Protein AF-A0A6N9TVB5-F1 (afdb_monomer)

pLDDT: mean 73.15, std 16.7, range [36.75, 94.56]

Organism: Streptomyces halstedii (NCBI:txid1944)

Structure (mmCIF, N/CA/C/O backbone):
data_AF-A0A6N9TVB5-F1
#
_entry.id   AF-A0A6N9TVB5-F1
#
loop_
_atom_site.group_PDB
_atom_site.id
_atom_site.type_symbol
_atom_site.label_atom_id
_atom_site.label_alt_id
_atom_site.label_comp_id
_atom_site.label_asym_id
_atom_site.label_entity_id
_atom_site.label_seq_id
_atom_site.pdbx_PDB_ins_code
_atom_site.Cartn_x
_atom_site.Cartn_y
_atom_site.Cartn_z
_atom_site.occupancy
_atom_site.B_iso_or_equiv
_atom_site.auth_seq_id
_atom_site.auth_comp_id
_atom_site.auth_asym_id
_atom_site.auth_atom_id
_atom_site.pdbx_PDB_model_num
ATOM 1 N N . MET A 1 1 ? -48.947 -60.574 28.932 1.00 53.78 1 MET A N 1
ATOM 2 C CA . MET A 1 1 ? -47.862 -59.609 28.651 1.00 53.78 1 MET A CA 1
ATOM 3 C C . MET A 1 1 ? -48.244 -58.788 27.430 1.00 53.78 1 MET A C 1
ATOM 5 O O . MET A 1 1 ? -48.031 -59.303 26.347 1.00 53.78 1 MET A O 1
ATOM 9 N N . THR A 1 2 ? -48.857 -57.605 27.564 1.00 58.12 2 THR A N 1
ATOM 10 C CA . THR A 1 2 ? -48.988 -56.584 26.487 1.00 58.12 2 THR A CA 1
ATOM 11 C C . THR A 1 2 ? -49.868 -55.421 26.971 1.00 58.12 2 THR A C 1
ATOM 13 O O . THR A 1 2 ? -50.613 -55.589 27.927 1.00 58.12 2 THR A O 1
ATOM 16 N N . ALA A 1 3 ? -49.755 -54.244 26.347 1.00 57.59 3 ALA A N 1
ATOM 17 C CA . ALA A 1 3 ? -50.385 -52.945 26.658 1.00 57.59 3 ALA A CA 1
ATOM 18 C C . ALA A 1 3 ? -49.637 -52.018 27.644 1.00 57.59 3 ALA A C 1
ATOM 20 O O . ALA A 1 3 ? -49.188 -50.947 27.234 1.00 57.59 3 ALA A O 1
ATOM 21 N N . SER A 1 4 ? -49.420 -52.382 28.915 1.00 52.44 4 SER A N 1
ATOM 22 C CA . SER A 1 4 ? -48.829 -51.428 29.888 1.00 52.44 4 SER A CA 1
ATOM 23 C C . SER A 1 4 ? -47.328 -51.160 29.694 1.00 52.44 4 SER A C 1
ATOM 25 O O . SER A 1 4 ? -46.825 -50.112 30.103 1.00 52.44 4 SER A O 1
ATOM 27 N N . GLN A 1 5 ? -46.601 -52.080 29.052 1.00 55.41 5 GLN A N 1
ATOM 28 C CA . GLN A 1 5 ? -45.173 -51.905 28.752 1.00 55.41 5 GLN A CA 1
ATOM 29 C C . GLN A 1 5 ? -44.929 -51.062 27.488 1.00 55.41 5 GLN A C 1
ATOM 31 O O . GLN A 1 5 ? -43.933 -50.342 27.426 1.00 55.41 5 GLN A O 1
ATOM 36 N N . GLU A 1 6 ? -45.853 -51.059 26.521 1.00 54.84 6 GLU A N 1
ATOM 37 C CA . GLU A 1 6 ? -45.718 -50.240 25.307 1.00 54.84 6 GLU A CA 1
ATOM 38 C C . GLU A 1 6 ? -45.983 -48.753 25.571 1.00 54.84 6 GLU A C 1
ATOM 40 O O . GLU A 1 6 ? -45.267 -47.890 25.060 1.00 54.84 6 GLU A O 1
ATOM 45 N N . LEU A 1 7 ? -46.939 -48.439 26.453 1.00 55.41 7 LEU A N 1
ATOM 46 C CA . LEU A 1 7 ? -47.237 -47.061 26.858 1.00 55.41 7 LEU A CA 1
ATOM 47 C C . LEU A 1 7 ? -46.077 -46.405 27.622 1.00 55.41 7 LEU A C 1
ATOM 49 O O . LEU A 1 7 ? -45.788 -45.230 27.386 1.00 55.41 7 LEU A O 1
ATOM 53 N N . LYS A 1 8 ? -45.356 -47.161 28.467 1.00 52.84 8 LYS A N 1
ATOM 54 C CA . LYS A 1 8 ? -44.135 -46.684 29.148 1.00 52.84 8 LYS A CA 1
ATOM 55 C C . LYS A 1 8 ? -42.973 -46.470 28.178 1.00 52.84 8 LYS A C 1
ATOM 57 O O . LYS A 1 8 ? -42.288 -45.455 28.273 1.00 52.84 8 LYS A O 1
ATOM 62 N N . LYS A 1 9 ? -42.795 -47.361 27.198 1.00 54.38 9 LYS A N 1
ATOM 63 C CA . LYS A 1 9 ? -41.736 -47.233 26.185 1.00 54.38 9 LYS A CA 1
ATOM 64 C C . LYS A 1 9 ? -41.959 -46.012 25.283 1.00 54.38 9 LYS A C 1
ATOM 66 O O . LYS A 1 9 ? -41.013 -45.287 24.982 1.00 54.38 9 LYS A O 1
ATOM 71 N N . LYS A 1 10 ? -43.219 -45.717 24.937 1.00 52.56 10 LYS A N 1
ATOM 72 C CA . LYS A 1 10 ? -43.593 -44.540 24.135 1.00 52.56 10 LYS A CA 1
ATOM 73 C C . LYS A 1 10 ? -43.467 -43.223 24.915 1.00 52.56 10 LYS A C 1
ATOM 75 O O . LYS A 1 10 ? -43.048 -42.223 24.344 1.00 52.56 10 LYS A O 1
ATOM 80 N N . THR A 1 11 ? -43.740 -43.210 26.224 1.00 53.56 11 THR A N 1
ATOM 81 C CA . THR A 1 11 ? -43.539 -42.007 27.064 1.00 53.56 11 THR A CA 1
ATOM 82 C C . THR A 1 11 ? -42.085 -41.773 27.479 1.00 53.56 11 THR A C 1
ATOM 84 O O . THR A 1 11 ? -41.701 -40.614 27.631 1.00 53.56 11 THR A O 1
ATOM 87 N N . GLN A 1 12 ? -41.256 -42.815 27.609 1.00 53.50 12 GLN A N 1
ATOM 88 C CA . GLN A 1 12 ? -39.803 -42.652 27.776 1.00 53.50 12 GLN A CA 1
ATOM 89 C C . GLN A 1 12 ? -39.139 -42.163 26.485 1.00 53.50 12 GLN A C 1
ATOM 91 O O . GLN A 1 12 ? -38.420 -41.174 26.527 1.00 53.50 12 GLN A O 1
ATOM 96 N N . SER A 1 13 ? -39.492 -42.730 25.327 1.00 53.03 13 SER A N 1
ATOM 97 C CA . SER A 1 13 ? -38.977 -42.287 24.022 1.00 53.03 13 SER A CA 1
ATOM 98 C C . SER A 1 13 ? -39.256 -40.803 23.730 1.00 53.03 13 SER A C 1
ATOM 100 O O . SER A 1 13 ? -38.378 -40.104 23.230 1.00 53.03 13 SER A O 1
ATOM 102 N N . VAL A 1 14 ? -40.430 -40.282 24.107 1.00 53.53 14 VAL A N 1
ATOM 103 C CA . VAL A 1 14 ? -40.770 -38.857 23.914 1.00 53.53 14 VAL A CA 1
ATOM 104 C C . VAL A 1 14 ? -40.068 -37.939 24.931 1.00 53.53 14 VAL A C 1
ATOM 106 O O . VAL A 1 14 ? -39.793 -36.780 24.622 1.00 53.53 14 VAL A O 1
ATOM 109 N N . ARG A 1 15 ? -39.733 -38.433 26.134 1.00 47.97 15 ARG A N 1
ATOM 110 C CA . ARG A 1 15 ? -38.955 -37.671 27.135 1.00 47.97 15 ARG A CA 1
ATOM 111 C C . ARG A 1 15 ? -37.459 -37.657 26.819 1.00 47.97 15 ARG A C 1
ATOM 113 O O . ARG A 1 15 ? -36.819 -36.629 27.027 1.00 47.97 15 ARG A O 1
ATOM 120 N N . ASP A 1 16 ? -36.934 -38.742 26.260 1.00 45.88 16 ASP A N 1
ATOM 121 C CA . ASP A 1 16 ? -35.532 -38.847 25.849 1.00 45.88 16 ASP A CA 1
ATOM 122 C C . ASP A 1 16 ? -35.264 -38.107 24.528 1.00 45.88 16 ASP A C 1
ATOM 124 O O . ASP A 1 16 ? -34.228 -37.458 24.388 1.00 45.88 16 ASP A O 1
ATOM 128 N N . ALA A 1 17 ? -36.242 -38.045 23.615 1.00 48.03 17 ALA A N 1
ATOM 129 C CA . ALA A 1 17 ? -36.153 -37.224 22.401 1.00 48.03 17 ALA A CA 1
ATOM 130 C C . ALA A 1 17 ? -36.104 -35.707 22.681 1.00 48.03 17 ALA A C 1
ATOM 132 O O . ALA A 1 17 ? -35.637 -34.936 21.846 1.00 48.03 17 ALA A O 1
ATOM 133 N N . LYS A 1 18 ? -36.539 -35.255 23.868 1.00 48.53 18 LYS A N 1
ATOM 134 C CA . LYS A 1 18 ? -36.504 -33.836 24.269 1.00 48.53 18 LYS A CA 1
ATOM 135 C C . LYS A 1 18 ? -35.212 -33.421 24.987 1.00 48.53 18 LYS A C 1
ATOM 137 O O . LYS A 1 18 ? -35.039 -32.238 25.273 1.00 48.53 18 LYS A O 1
ATOM 142 N N . ARG A 1 19 ? -34.309 -34.367 25.277 1.00 45.22 19 ARG A N 1
ATOM 143 C CA . ARG A 1 19 ? -33.014 -34.126 25.946 1.00 45.22 19 ARG A CA 1
ATOM 144 C C . ARG A 1 19 ? -31.823 -34.003 24.991 1.00 45.22 19 ARG A C 1
ATOM 146 O O . ARG A 1 19 ? -30.751 -33.610 25.430 1.00 45.22 19 ARG A O 1
ATOM 153 N N . GLY A 1 20 ? -32.023 -34.276 23.702 1.00 40.66 20 GLY A N 1
ATOM 154 C CA . GLY A 1 20 ? -30.992 -34.194 22.662 1.00 40.66 20 GLY A CA 1
ATOM 155 C C . GLY A 1 20 ? -30.943 -32.873 21.892 1.00 40.66 20 GLY A C 1
ATOM 156 O O . GLY A 1 20 ? -30.265 -32.799 20.874 1.00 40.66 20 GLY A O 1
ATOM 157 N N . ALA A 1 21 ? -31.645 -31.826 22.338 1.00 47.88 21 ALA A N 1
ATOM 158 C CA . ALA A 1 21 ? -31.382 -30.483 21.836 1.00 47.88 21 ALA A CA 1
ATOM 159 C C . ALA A 1 21 ? -30.098 -29.984 22.507 1.00 47.88 21 ALA A C 1
ATOM 161 O O . ALA A 1 21 ? -30.144 -29.256 23.501 1.00 47.88 21 ALA A O 1
ATOM 162 N N . THR A 1 22 ? -28.951 -30.421 21.984 1.00 47.59 22 THR A N 1
ATOM 163 C CA . THR A 1 22 ? -27.664 -29.768 22.208 1.00 47.59 22 THR A CA 1
ATOM 164 C C . THR A 1 22 ? -27.860 -28.318 21.792 1.00 47.59 22 THR A C 1
ATOM 166 O O . THR A 1 22 ? -27.784 -27.975 20.615 1.00 47.59 22 THR A O 1
ATOM 169 N N . ARG A 1 23 ? -28.194 -27.459 22.758 1.00 52.31 23 ARG A N 1
ATOM 170 C CA . ARG A 1 23 ? -28.051 -26.019 22.614 1.00 52.31 23 ARG A CA 1
ATOM 171 C C . ARG A 1 23 ? -26.566 -25.822 22.370 1.00 52.31 23 ARG A C 1
ATOM 173 O O . ARG A 1 23 ? -25.791 -25.825 23.323 1.00 52.31 23 ARG A O 1
ATOM 180 N N . SER A 1 24 ? -26.159 -25.738 21.104 1.00 49.34 24 SER A N 1
ATOM 181 C CA . SER A 1 24 ? -24.859 -25.186 20.769 1.00 49.34 24 SER A CA 1
ATOM 182 C C . SER A 1 24 ? -24.854 -23.820 21.428 1.00 49.34 24 SER A C 1
ATOM 184 O O . SER A 1 24 ? -25.623 -22.937 21.042 1.00 49.34 24 SER A O 1
ATOM 186 N N . ASN A 1 25 ? -24.102 -23.695 22.514 1.00 54.84 25 ASN A N 1
ATOM 187 C CA . ASN A 1 25 ? -23.978 -22.453 23.238 1.00 54.84 25 ASN A CA 1
ATOM 188 C C . ASN A 1 25 ? -23.147 -21.533 22.341 1.00 54.84 25 ASN A C 1
ATOM 190 O O . ASN A 1 25 ? -21.949 -21.385 22.538 1.00 54.84 25 ASN A O 1
ATOM 194 N N . SER A 1 26 ? -23.776 -20.942 21.322 1.00 53.44 26 SER A N 1
ATOM 195 C CA . SER A 1 26 ? -23.211 -19.872 20.497 1.00 53.44 26 SER A CA 1
ATOM 196 C C . SER A 1 26 ? -23.182 -18.555 21.285 1.00 53.44 26 SER A C 1
ATOM 198 O O . SER A 1 26 ? -23.373 -17.472 20.735 1.00 53.44 26 SER A O 1
ATOM 200 N N . GLY A 1 27 ? -23.031 -18.656 22.607 1.00 59.84 27 GLY A N 1
ATOM 201 C CA . GLY A 1 27 ? -22.833 -17.540 23.499 1.00 59.84 27 GLY A CA 1
ATOM 202 C C . GLY A 1 27 ? -21.391 -17.096 23.363 1.00 59.84 27 GLY A C 1
ATOM 203 O O . GLY A 1 27 ? -20.471 -17.903 23.496 1.00 59.84 27 GLY A O 1
ATOM 204 N N . ARG A 1 28 ? -21.199 -15.808 23.081 1.00 63.06 28 ARG A N 1
ATOM 205 C CA . ARG A 1 28 ? -19.884 -15.164 23.133 1.00 63.06 28 ARG A CA 1
ATOM 206 C C . ARG A 1 28 ? -19.252 -15.512 24.486 1.00 63.06 28 ARG A C 1
ATOM 208 O O . ARG A 1 28 ? -19.856 -15.256 25.527 1.00 63.06 28 ARG A O 1
ATOM 215 N N . GLN A 1 29 ? -18.086 -16.151 24.471 1.00 75.56 29 GLN A N 1
ATOM 216 C CA . GLN A 1 29 ? -17.382 -16.515 25.698 1.00 75.56 29 GLN A CA 1
ATOM 217 C C . GLN A 1 29 ? -16.729 -15.259 26.277 1.00 75.56 29 GLN A C 1
ATOM 219 O O . GLN A 1 29 ? -16.004 -14.551 25.581 1.00 75.56 29 GLN A O 1
ATOM 224 N N . GLY A 1 30 ? -17.023 -14.957 27.542 1.00 71.25 30 GLY A N 1
ATOM 225 C CA . GLY A 1 30 ? -16.382 -13.851 28.245 1.00 71.25 30 GLY A CA 1
ATOM 226 C C . GLY A 1 30 ? -14.921 -14.183 28.543 1.00 71.25 30 GLY A C 1
ATOM 227 O O . GLY A 1 30 ? -14.630 -15.254 29.070 1.00 71.25 30 GLY A O 1
ATOM 228 N N . MET A 1 31 ? -14.018 -13.255 28.235 1.00 78.12 31 MET A N 1
ATOM 229 C CA . MET A 1 31 ? -12.593 -13.353 28.548 1.00 78.12 31 MET A CA 1
ATOM 230 C C . MET A 1 31 ? -12.188 -12.151 29.400 1.00 78.12 31 MET A C 1
ATOM 232 O O . MET A 1 31 ? -12.477 -11.011 29.042 1.00 78.12 31 MET A O 1
ATOM 236 N N . PHE A 1 32 ? -11.528 -12.399 30.533 1.00 79.69 32 PHE A N 1
ATOM 237 C CA . PHE A 1 32 ? -10.951 -11.331 31.346 1.00 79.69 32 PHE A CA 1
ATOM 238 C C . PHE A 1 32 ? -9.530 -11.047 30.863 1.00 79.69 32 PHE A C 1
ATOM 240 O O . PHE A 1 32 ? -8.660 -11.912 30.952 1.00 79.69 32 PHE A O 1
ATOM 247 N N . ILE A 1 33 ? -9.303 -9.841 30.348 1.00 81.38 33 ILE A N 1
ATOM 248 C CA . ILE A 1 33 ? -8.015 -9.415 29.796 1.00 81.38 33 ILE A CA 1
ATOM 249 C C . ILE A 1 33 ? -7.425 -8.366 30.730 1.00 81.38 33 ILE A C 1
ATOM 251 O O . ILE A 1 33 ? -8.112 -7.433 31.146 1.00 81.38 33 ILE A O 1
ATOM 255 N N . ARG A 1 34 ? -6.143 -8.521 31.064 1.00 84.62 34 ARG A N 1
ATOM 256 C CA . ARG A 1 34 ? -5.382 -7.499 31.786 1.00 84.62 34 ARG A CA 1
ATOM 257 C C . ARG A 1 34 ? -4.655 -6.643 30.763 1.00 84.62 34 ARG A C 1
ATOM 259 O O . ARG A 1 34 ? -3.854 -7.165 29.996 1.0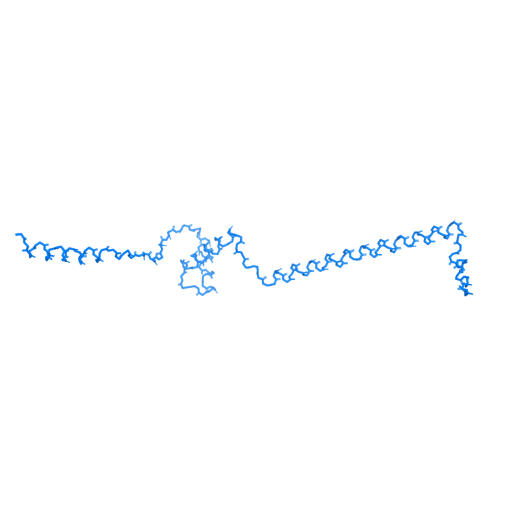0 84.62 34 ARG A O 1
ATOM 266 N N . LEU A 1 35 ? -4.969 -5.358 30.760 1.00 84.19 35 LEU A N 1
ATOM 267 C CA . LEU A 1 35 ? -4.320 -4.351 29.933 1.00 84.19 35 LEU A CA 1
ATOM 268 C C . LEU A 1 35 ? -3.527 -3.422 30.847 1.00 84.19 35 LEU A C 1
ATOM 270 O O . LEU A 1 35 ? -3.927 -3.196 31.994 1.00 84.19 35 LEU A O 1
ATOM 274 N N . ASP A 1 36 ? -2.424 -2.895 30.331 1.00 91.31 36 ASP A N 1
ATOM 275 C CA . ASP A 1 36 ? -1.748 -1.764 30.956 1.00 91.31 36 ASP A CA 1
ATOM 276 C C . ASP A 1 36 ? -2.718 -0.562 31.027 1.00 91.31 36 ASP A C 1
ATOM 278 O O . ASP A 1 36 ? -3.554 -0.408 30.125 1.00 91.31 36 ASP A O 1
ATOM 282 N N . PRO A 1 37 ? -2.694 0.262 32.093 1.00 86.31 37 PRO A N 1
ATOM 283 C CA . PRO A 1 37 ? -3.566 1.432 32.205 1.00 86.31 37 PRO A CA 1
ATOM 284 C C . PRO A 1 37 ? -3.508 2.368 30.989 1.00 86.31 37 PRO A C 1
ATOM 286 O O . PRO A 1 37 ? -4.559 2.872 30.579 1.00 86.31 37 PRO A O 1
ATOM 289 N N . ASP A 1 38 ? -2.336 2.554 30.379 1.00 87.69 38 ASP A N 1
ATOM 290 C CA . ASP A 1 38 ? -2.181 3.436 29.217 1.00 87.69 38 ASP A CA 1
ATOM 291 C C . ASP A 1 38 ? -2.816 2.820 27.963 1.00 87.69 38 ASP A C 1
ATOM 293 O O . ASP A 1 38 ? -3.526 3.489 27.204 1.00 87.69 38 ASP A O 1
ATOM 297 N N . ASP A 1 39 ? -2.625 1.516 27.764 1.00 85.62 39 ASP A N 1
ATOM 298 C CA . ASP A 1 39 ? -3.217 0.781 26.646 1.00 85.62 39 ASP A CA 1
ATOM 299 C C . ASP A 1 39 ? -4.734 0.665 26.780 1.00 85.62 39 ASP A C 1
ATOM 301 O O . ASP A 1 39 ? -5.450 0.724 25.778 1.00 85.62 39 ASP A O 1
ATOM 305 N N . LYS A 1 40 ? -5.248 0.577 28.012 1.00 87.62 40 LYS A N 1
ATOM 306 C CA . LYS A 1 40 ? -6.686 0.616 28.277 1.00 87.62 40 LYS A CA 1
ATOM 307 C C . LYS A 1 40 ? -7.292 1.953 27.843 1.00 87.62 40 LYS A C 1
ATOM 309 O O . LYS A 1 40 ? -8.284 1.942 27.119 1.00 87.62 40 LYS A O 1
ATOM 314 N N . GLN A 1 41 ? -6.687 3.085 28.218 1.00 88.31 41 GLN A N 1
ATOM 315 C CA . GLN A 1 41 ? -7.164 4.408 27.785 1.00 88.31 41 GLN A CA 1
ATOM 316 C C . GLN A 1 41 ? -7.111 4.568 26.265 1.00 88.31 41 GLN A C 1
ATOM 318 O O . GLN A 1 41 ? -8.046 5.081 25.651 1.00 88.31 41 GLN A O 1
ATOM 323 N N . ARG A 1 42 ? -6.029 4.105 25.630 1.00 86.75 42 ARG A N 1
ATOM 324 C CA . ARG A 1 42 ? -5.909 4.133 24.166 1.00 86.75 42 ARG A CA 1
ATOM 325 C C . ARG A 1 42 ? -6.977 3.275 23.501 1.00 86.75 42 ARG A C 1
ATOM 327 O O . ARG A 1 42 ? -7.543 3.686 22.492 1.00 86.75 42 ARG A O 1
ATOM 334 N N . ALA A 1 43 ? -7.250 2.095 24.046 1.00 86.25 43 ALA A N 1
ATOM 335 C CA . ALA A 1 43 ? -8.264 1.203 23.512 1.00 86.25 43 ALA A CA 1
ATOM 336 C C . ALA A 1 43 ? -9.677 1.788 23.669 1.00 86.25 43 ALA A C 1
ATOM 338 O O . ALA A 1 43 ? -10.459 1.682 22.730 1.00 86.25 43 ALA A O 1
ATOM 339 N N . GLU A 1 44 ? -9.982 2.470 24.778 1.00 87.69 44 GLU A N 1
ATOM 340 C CA . GLU A 1 44 ? -11.234 3.227 24.950 1.00 87.69 44 GLU A CA 1
ATOM 341 C C . GLU A 1 44 ? -11.345 4.356 23.914 1.00 87.69 44 GLU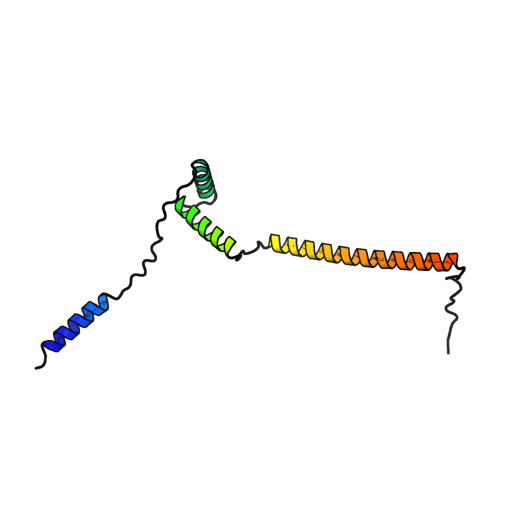 A C 1
ATOM 343 O O . GLU A 1 44 ? -12.329 4.427 23.181 1.00 87.69 44 GLU A O 1
ATOM 348 N N . TYR A 1 45 ? -10.288 5.157 23.743 1.00 89.38 45 TYR A N 1
ATOM 349 C CA . TYR A 1 45 ? -10.248 6.226 22.738 1.00 89.38 45 TYR A CA 1
ATOM 350 C C . TYR A 1 45 ? -10.499 5.716 21.308 1.00 89.38 45 TYR A C 1
ATOM 352 O O . TYR A 1 45 ? -11.252 6.316 20.538 1.00 89.38 45 TYR A O 1
ATOM 360 N N . TRP A 1 46 ? -9.860 4.609 20.923 1.00 87.19 46 TRP A N 1
ATOM 361 C CA . TRP A 1 46 ? -10.036 4.035 19.589 1.00 87.19 46 TRP A CA 1
ATOM 362 C C . TRP A 1 46 ? -11.377 3.318 19.420 1.00 87.19 46 TRP A C 1
ATOM 364 O O . TRP A 1 46 ? -11.913 3.343 18.310 1.00 87.19 46 TRP A O 1
ATOM 374 N N . ALA A 1 47 ? -11.927 2.730 20.487 1.00 88.44 47 ALA A N 1
ATOM 375 C CA . ALA A 1 47 ? -13.273 2.165 20.486 1.00 88.44 47 ALA A CA 1
ATOM 376 C C . ALA A 1 47 ? -14.312 3.256 20.189 1.00 88.44 47 ALA A C 1
ATOM 378 O O . ALA A 1 47 ? -15.103 3.095 19.258 1.00 88.44 47 ALA A O 1
ATOM 379 N N . ASP A 1 48 ? -14.222 4.398 20.876 1.00 88.44 48 ASP A N 1
ATOM 380 C CA . ASP A 1 48 ? -15.108 5.547 20.664 1.00 88.44 48 ASP A CA 1
ATOM 381 C C . ASP A 1 48 ? -14.952 6.126 19.254 1.00 88.44 48 ASP A C 1
ATOM 383 O O . ASP A 1 48 ? -15.929 6.338 18.536 1.00 88.44 48 ASP A O 1
ATOM 387 N N . LYS A 1 49 ? -13.708 6.322 18.801 1.00 88.69 49 LYS A N 1
ATOM 388 C CA . LYS A 1 49 ? -13.419 6.885 17.474 1.00 88.69 49 LYS A CA 1
ATOM 389 C C . LYS A 1 49 ? -13.921 6.011 16.322 1.00 88.69 49 LYS A C 1
ATOM 391 O O . LYS A 1 49 ? -14.242 6.535 15.257 1.00 88.69 49 LYS A O 1
ATOM 396 N N . ARG A 1 50 ? -13.948 4.689 16.504 1.00 83.75 50 ARG A N 1
ATOM 397 C CA . ARG A 1 50 ? -14.436 3.728 15.502 1.00 83.75 50 ARG A CA 1
ATOM 398 C C . ARG A 1 50 ? -15.920 3.377 15.678 1.00 83.75 50 ARG A C 1
ATOM 400 O O . ARG A 1 50 ? -16.444 2.632 14.857 1.00 83.75 50 ARG A O 1
ATOM 407 N N . GLY A 1 51 ? -16.591 3.931 16.692 1.00 83.62 51 GLY A N 1
ATOM 408 C CA . GLY A 1 51 ? -18.028 3.762 16.919 1.00 83.62 51 GLY A CA 1
ATOM 409 C C . GLY A 1 51 ? -18.425 2.417 17.530 1.00 83.62 51 GLY A C 1
ATOM 410 O O . GLY A 1 51 ? -19.554 1.974 17.331 1.00 83.62 51 GLY A O 1
ATOM 411 N N . PHE A 1 52 ? -17.519 1.748 18.249 1.00 85.31 52 PHE A N 1
ATOM 412 C CA . PHE A 1 52 ? -17.853 0.509 18.950 1.00 85.31 52 PHE A CA 1
ATOM 413 C C . PHE A 1 52 ? -18.672 0.794 20.210 1.00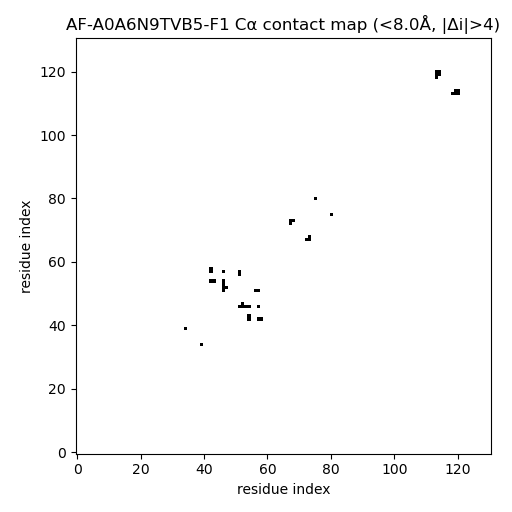 85.31 52 PHE A C 1
ATOM 415 O O . PHE A 1 52 ? -18.384 1.715 20.967 1.00 85.31 52 PHE A O 1
ATOM 422 N N . SER A 1 53 ? -19.666 -0.055 20.473 1.00 79.44 53 SER A N 1
ATOM 423 C CA . SER A 1 53 ? -20.576 0.072 21.619 1.00 79.44 53 SER A CA 1
ATOM 424 C C . SER A 1 53 ? -19.889 -0.167 22.967 1.00 79.44 53 SER A C 1
ATOM 426 O O . SER A 1 53 ? -20.389 0.247 24.011 1.00 79.44 53 SER A O 1
ATOM 428 N N . SER A 1 54 ? -18.780 -0.912 22.970 1.00 82.88 54 SER A N 1
ATOM 429 C CA . SER A 1 54 ? -18.023 -1.227 24.179 1.00 82.88 54 SER A CA 1
ATOM 430 C C . SER A 1 54 ? -16.562 -1.546 23.875 1.00 82.88 54 SER A C 1
ATOM 432 O O . SER A 1 54 ? -16.234 -2.087 22.817 1.00 82.88 54 SER A O 1
ATOM 434 N N . LEU A 1 55 ? -15.694 -1.316 24.863 1.00 83.25 55 LEU A N 1
ATOM 435 C CA . LEU A 1 55 ? -14.288 -1.723 24.814 1.00 83.25 55 LEU A CA 1
ATOM 436 C C . LEU A 1 55 ? -14.131 -3.230 24.549 1.00 83.25 55 LEU A C 1
ATOM 438 O O . LEU A 1 55 ? -13.261 -3.639 23.790 1.00 83.25 55 LEU A O 1
ATOM 442 N N . ASN A 1 56 ? -14.996 -4.063 25.133 1.00 84.75 56 ASN A N 1
ATOM 443 C CA . ASN A 1 56 ? -14.946 -5.514 24.936 1.00 84.75 56 ASN A CA 1
ATOM 444 C C . ASN A 1 56 ? -15.222 -5.918 23.482 1.00 84.75 56 ASN A C 1
ATOM 446 O O . ASN A 1 56 ? -14.634 -6.879 22.994 1.00 84.75 56 ASN A O 1
ATOM 450 N N . GLU A 1 57 ? -16.108 -5.198 22.793 1.00 81.88 57 GLU A N 1
ATOM 451 C CA . GLU A 1 57 ? -16.398 -5.433 21.377 1.00 81.88 57 GLU A CA 1
ATOM 452 C C . GLU A 1 57 ? -15.217 -5.021 20.495 1.00 81.88 57 GLU A C 1
ATOM 454 O O . GLU A 1 57 ? -14.812 -5.790 19.625 1.00 81.88 57 GLU A O 1
ATOM 459 N N . TYR A 1 58 ? -14.600 -3.876 20.798 1.00 85.69 58 TYR A N 1
ATOM 460 C CA . TYR A 1 58 ? -13.376 -3.432 20.131 1.00 85.69 58 TYR A CA 1
ATOM 461 C C . TYR A 1 58 ? -12.227 -4.434 20.306 1.00 85.69 58 TYR A C 1
ATOM 463 O O . TYR A 1 58 ? -11.553 -4.788 19.342 1.00 85.69 58 TYR A O 1
ATOM 471 N N . VAL A 1 59 ? -12.027 -4.943 21.525 1.00 85.81 59 VAL A N 1
ATOM 472 C CA . VAL A 1 59 ? -10.975 -5.927 21.810 1.00 85.81 59 VAL A CA 1
ATOM 473 C C . VAL A 1 59 ? -11.267 -7.270 21.137 1.00 85.81 59 VAL A C 1
ATOM 475 O O . VAL A 1 59 ? -10.348 -7.900 20.620 1.00 85.81 59 VAL A O 1
ATOM 478 N N . ALA A 1 60 ? -12.529 -7.703 21.086 1.00 84.75 60 ALA A N 1
ATOM 479 C CA . ALA A 1 60 ? -12.905 -8.917 20.365 1.00 84.75 60 ALA A CA 1
ATOM 480 C C . ALA A 1 60 ? -12.605 -8.806 18.859 1.00 84.75 60 ALA A C 1
ATOM 482 O O . ALA A 1 60 ? -12.021 -9.731 18.294 1.00 84.75 60 ALA A O 1
ATOM 483 N N . GLU A 1 61 ? -12.941 -7.677 18.225 1.00 84.75 61 GLU A N 1
ATOM 484 C CA . GLU A 1 61 ? -12.631 -7.439 16.808 1.00 84.75 61 GLU A CA 1
ATOM 485 C C . GLU A 1 61 ? -11.118 -7.349 16.572 1.00 84.75 61 GLU A C 1
ATOM 487 O O . GLU A 1 61 ? -10.604 -7.956 15.638 1.00 84.75 61 GLU A O 1
ATOM 492 N N . ALA A 1 62 ? -10.377 -6.676 17.459 1.00 85.31 62 ALA A N 1
ATOM 493 C CA . ALA A 1 62 ? -8.921 -6.575 17.363 1.00 85.31 62 ALA A CA 1
ATOM 494 C C . ALA A 1 62 ? -8.225 -7.946 17.449 1.00 85.31 62 ALA A C 1
ATOM 496 O O . ALA A 1 62 ? -7.241 -8.184 16.747 1.00 85.31 62 ALA A O 1
ATOM 497 N N . VAL A 1 63 ? -8.738 -8.865 18.276 1.00 85.00 63 VAL A N 1
ATOM 498 C CA . VAL A 1 63 ? -8.239 -10.249 18.348 1.00 85.00 63 VAL A CA 1
ATOM 499 C C . VAL A 1 63 ? -8.509 -10.991 17.041 1.00 85.00 63 VAL A C 1
ATOM 501 O O . VAL A 1 63 ? -7.608 -11.647 16.524 1.00 85.00 63 VAL A O 1
ATOM 504 N N . VAL A 1 64 ? -9.710 -10.866 16.471 1.00 84.44 64 VAL A N 1
ATOM 505 C CA . VAL A 1 64 ? -10.038 -11.482 15.174 1.00 84.44 64 VAL A CA 1
ATOM 506 C C . VAL A 1 64 ? -9.154 -10.918 14.069 1.00 84.44 64 VAL A C 1
ATOM 508 O O . VAL A 1 64 ? -8.608 -11.686 13.278 1.00 84.44 64 VAL A O 1
ATOM 511 N N . GLU A 1 65 ? -8.965 -9.598 14.038 1.00 81.50 65 GLU A N 1
ATOM 512 C CA . GLU A 1 65 ? -8.055 -8.948 13.104 1.00 81.50 65 GLU A CA 1
ATOM 513 C C .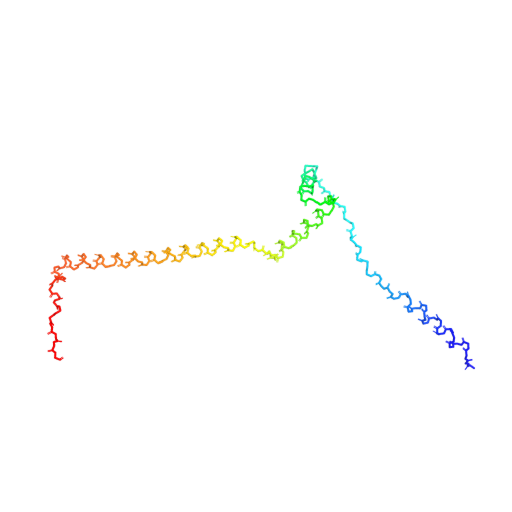 GLU A 1 65 ? -6.658 -9.548 13.261 1.00 81.50 65 GLU A C 1
ATOM 515 O O . GLU A 1 65 ? -6.124 -10.074 12.293 1.00 81.50 65 GLU A O 1
ATOM 520 N N . LYS A 1 66 ? -6.104 -9.586 14.480 1.00 80.75 66 LYS A N 1
ATOM 521 C CA . LYS A 1 66 ? -4.774 -10.148 14.755 1.00 80.75 66 LYS A CA 1
ATOM 522 C C . LYS A 1 66 ? -4.639 -11.620 14.345 1.00 80.75 66 LYS A C 1
ATOM 524 O O . LYS A 1 66 ? -3.596 -11.990 13.820 1.00 80.75 66 LYS A O 1
ATOM 529 N N . ILE A 1 67 ? -5.678 -12.434 14.514 1.00 81.69 67 ILE A N 1
ATOM 530 C CA . ILE A 1 67 ? -5.684 -13.828 14.048 1.00 81.69 67 ILE A CA 1
ATOM 531 C C . ILE A 1 67 ? -5.652 -13.895 12.515 1.00 81.69 67 ILE A C 1
ATOM 533 O O . ILE A 1 67 ? -4.874 -14.665 11.962 1.00 81.69 67 ILE A O 1
ATOM 537 N N . ARG A 1 68 ? -6.437 -13.067 11.809 1.00 76.00 68 ARG A N 1
ATOM 538 C CA . ARG A 1 68 ? -6.354 -12.964 10.336 1.00 76.00 68 ARG A CA 1
ATOM 539 C C . ARG A 1 68 ? -4.951 -12.551 9.895 1.00 76.00 68 ARG A C 1
ATOM 541 O O . AR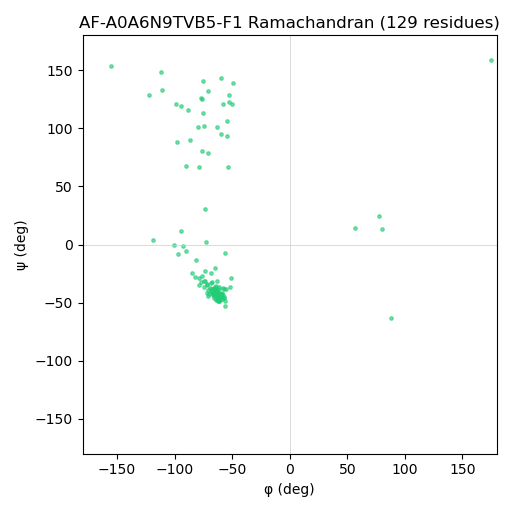G A 1 68 ? -4.391 -13.149 8.981 1.00 76.00 68 ARG A O 1
ATOM 548 N N . ARG A 1 69 ? -4.359 -11.594 10.623 1.00 71.62 69 ARG A N 1
ATOM 549 C CA . ARG A 1 69 ? -2.990 -11.122 10.399 1.00 71.62 69 ARG A CA 1
ATOM 550 C C . ARG A 1 69 ? -1.962 -12.256 10.489 1.00 71.62 69 ARG A C 1
ATOM 552 O O . ARG A 1 69 ? -1.070 -12.369 9.656 1.00 71.62 69 ARG A O 1
ATOM 559 N N . GLU A 1 70 ? -2.082 -13.095 11.512 1.00 74.00 70 GLU A N 1
ATOM 560 C CA . GLU A 1 70 ? -1.180 -14.231 11.738 1.00 74.00 70 GLU A CA 1
ATOM 561 C C . GLU A 1 70 ? -1.409 -15.382 10.755 1.00 74.00 70 GLU A C 1
ATOM 563 O O . GLU A 1 70 ? -0.452 -16.042 10.360 1.00 74.00 70 GLU A O 1
ATOM 568 N N . ASN A 1 71 ? -2.644 -15.572 10.291 1.00 77.06 71 ASN A N 1
ATOM 569 C CA . ASN A 1 71 ? -2.975 -16.546 9.253 1.00 77.06 71 ASN A CA 1
ATOM 570 C C . ASN A 1 71 ? -2.506 -16.133 7.848 1.00 77.06 71 ASN A C 1
ATOM 572 O O . ASN A 1 71 ? -2.767 -16.865 6.897 1.00 77.06 71 ASN A O 1
ATOM 576 N N . LEU A 1 72 ? -1.828 -14.982 7.709 1.00 65.25 72 LEU A N 1
ATOM 577 C CA . LEU A 1 72 ? -1.422 -14.382 6.430 1.00 65.25 72 LEU A CA 1
ATOM 578 C C . LEU A 1 72 ? -2.605 -14.129 5.473 1.00 65.25 72 LEU A C 1
ATOM 580 O O . LEU A 1 72 ? -2.394 -13.840 4.297 1.00 65.25 72 LEU A O 1
ATOM 584 N N . ASP A 1 73 ? -3.836 -14.194 5.984 1.00 63.03 73 ASP A N 1
ATOM 585 C CA . ASP A 1 73 ? -5.080 -13.955 5.256 1.00 63.03 73 ASP A CA 1
ATOM 586 C C . ASP A 1 73 ? -5.421 -12.468 5.358 1.00 63.03 73 ASP A C 1
ATOM 588 O O . ASP A 1 73 ? -6.319 -12.027 6.082 1.00 63.03 73 ASP A O 1
ATOM 592 N N . TYR A 1 74 ? -4.574 -11.669 4.717 1.00 58.25 74 TYR A N 1
ATOM 593 C CA . TYR A 1 74 ? -4.782 -10.243 4.576 1.00 58.25 74 TYR A CA 1
ATOM 594 C C . TYR A 1 74 ? -5.362 -9.949 3.202 1.00 58.25 74 TYR A C 1
ATOM 596 O O . TYR A 1 74 ? -4.697 -10.161 2.188 1.00 58.25 74 TYR A O 1
ATOM 604 N N . ASP A 1 75 ? -6.547 -9.342 3.181 1.00 57.78 75 ASP A N 1
ATOM 605 C CA . ASP A 1 75 ? -6.952 -8.528 2.042 1.00 57.78 75 ASP A CA 1
ATOM 606 C C . ASP A 1 75 ? -5.977 -7.349 1.954 1.00 57.78 75 ASP A C 1
ATOM 608 O O . ASP A 1 75 ? -6.061 -6.392 2.728 1.00 57.78 75 ASP A O 1
ATOM 612 N N . LEU A 1 76 ? -5.013 -7.437 1.034 1.00 63.25 76 LEU A N 1
ATOM 613 C CA . LEU A 1 76 ? -4.209 -6.288 0.640 1.00 63.25 76 LEU A CA 1
ATOM 614 C C . LEU A 1 76 ? -5.179 -5.209 0.131 1.00 63.25 76 LEU A C 1
ATOM 616 O O . LEU A 1 76 ? -5.908 -5.455 -0.837 1.00 63.25 76 LEU A O 1
ATOM 620 N N . PRO A 1 77 ? -5.207 -4.011 0.745 1.00 62.66 77 PRO A N 1
ATOM 621 C CA . PRO A 1 77 ? -5.925 -2.874 0.202 1.00 62.66 77 PRO A CA 1
ATOM 622 C C . PRO A 1 77 ? -5.563 -2.698 -1.273 1.00 62.66 77 PRO A C 1
ATOM 624 O O . PRO A 1 77 ? -4.393 -2.781 -1.653 1.00 62.66 77 PRO A O 1
ATOM 627 N N . THR A 1 78 ? -6.553 -2.393 -2.111 1.00 64.38 78 THR A N 1
ATOM 628 C CA . THR A 1 78 ? -6.364 -2.192 -3.561 1.00 64.38 78 THR A CA 1
ATOM 629 C C . THR A 1 78 ? -5.231 -1.214 -3.890 1.00 64.38 78 THR A C 1
ATOM 631 O O . THR A 1 78 ? -4.571 -1.346 -4.917 1.00 64.38 78 THR A O 1
ATOM 634 N N . LEU A 1 79 ? -4.968 -0.260 -2.995 1.00 69.88 79 LEU A N 1
ATOM 635 C CA . LEU A 1 79 ? -3.918 0.745 -3.121 1.00 69.88 79 LEU A CA 1
ATOM 636 C C . LEU A 1 79 ? -2.505 0.165 -2.946 1.00 69.88 79 LEU A C 1
ATOM 638 O O . LEU A 1 79 ? -1.575 0.599 -3.621 1.00 69.88 79 LEU A O 1
ATOM 642 N N . GLU A 1 80 ? -2.338 -0.837 -2.085 1.00 73.75 80 GLU A N 1
ATOM 643 C CA . GLU A 1 80 ? -1.056 -1.525 -1.896 1.00 73.75 80 GLU A CA 1
ATOM 644 C C . GLU A 1 80 ? -0.728 -2.397 -3.113 1.00 73.75 80 GLU A C 1
ATOM 646 O O . GLU A 1 80 ? 0.403 -2.372 -3.595 1.00 73.75 80 GLU A O 1
ATOM 651 N N . ILE A 1 81 ? -1.736 -3.063 -3.688 1.00 74.50 81 ILE A N 1
ATOM 652 C CA . ILE A 1 81 ? -1.613 -3.800 -4.957 1.00 74.50 81 ILE A CA 1
ATOM 653 C C . ILE A 1 81 ? -1.265 -2.844 -6.105 1.00 74.50 81 ILE A C 1
ATOM 655 O O . ILE A 1 81 ? -0.346 -3.113 -6.876 1.00 74.50 81 ILE A O 1
ATOM 659 N N . ALA A 1 82 ? -1.960 -1.706 -6.207 1.00 75.62 82 ALA A N 1
ATOM 660 C CA . ALA A 1 82 ? -1.691 -0.704 -7.237 1.00 75.62 82 ALA A CA 1
ATOM 661 C C . ALA A 1 82 ? -0.253 -0.171 -7.155 1.00 75.62 82 ALA A C 1
ATOM 663 O O . ALA A 1 82 ? 0.429 -0.076 -8.173 1.00 75.62 82 ALA A O 1
ATOM 664 N N . ARG A 1 83 ? 0.235 0.105 -5.941 1.00 82.88 83 ARG A N 1
ATOM 665 C CA . ARG A 1 83 ? 1.612 0.556 -5.714 1.00 82.88 83 ARG A CA 1
ATOM 666 C C . ARG A 1 83 ? 2.642 -0.516 -6.062 1.00 82.88 83 ARG A C 1
ATOM 668 O O . ARG A 1 83 ? 3.707 -0.200 -6.582 1.00 82.88 83 ARG A O 1
ATOM 675 N N . LEU A 1 84 ? 2.345 -1.780 -5.769 1.00 86.25 84 LEU A N 1
ATOM 676 C CA . LEU A 1 84 ? 3.233 -2.886 -6.113 1.00 86.25 84 LEU A CA 1
ATOM 677 C C . LEU A 1 84 ? 3.328 -3.066 -7.633 1.00 86.25 84 LEU A C 1
ATOM 679 O O . LEU A 1 84 ? 4.426 -3.232 -8.156 1.00 86.25 84 LEU A O 1
ATOM 683 N N . ASN A 1 85 ? 2.203 -2.951 -8.340 1.00 86.38 85 ASN A N 1
ATOM 684 C CA . ASN A 1 85 ? 2.179 -2.972 -9.802 1.00 86.38 85 ASN A CA 1
ATOM 685 C C . ASN A 1 85 ? 2.984 -1.808 -10.395 1.00 86.38 85 ASN A C 1
ATOM 687 O O . ASN A 1 85 ? 3.784 -2.022 -11.299 1.00 86.38 85 ASN A O 1
ATOM 691 N N . GLU A 1 86 ? 2.857 -0.604 -9.831 1.00 88.56 86 GLU A N 1
ATOM 692 C CA . GLU A 1 86 ? 3.663 0.546 -10.253 1.00 88.56 86 GLU A CA 1
ATOM 693 C C . GLU A 1 86 ? 5.171 0.286 -10.084 1.00 88.56 86 GLU A C 1
ATOM 695 O O . GLU A 1 86 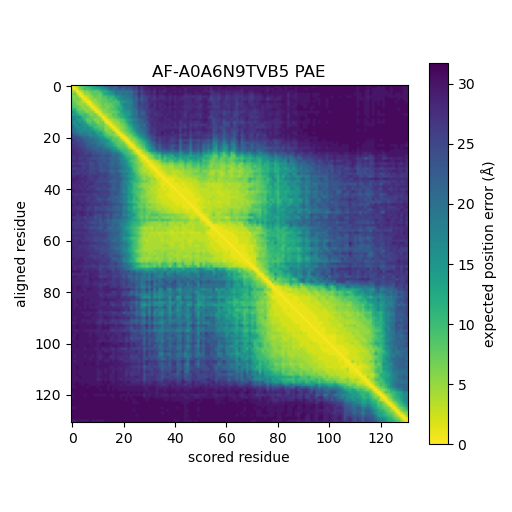? 5.960 0.590 -10.977 1.00 88.56 86 GLU A O 1
ATOM 700 N N . LEU A 1 87 ? 5.593 -0.323 -8.970 1.00 92.56 87 LEU A N 1
ATOM 701 C CA . LEU A 1 87 ? 6.998 -0.692 -8.764 1.00 92.56 87 LEU A CA 1
ATOM 702 C C . LEU A 1 87 ? 7.483 -1.726 -9.787 1.00 92.56 87 LEU A C 1
ATOM 704 O O . LEU A 1 87 ? 8.604 -1.615 -10.283 1.00 92.56 87 LEU A O 1
ATOM 708 N N . VAL A 1 88 ? 6.652 -2.715 -10.124 1.00 92.81 88 VAL A N 1
ATOM 709 C CA . VAL A 1 88 ? 6.972 -3.707 -11.163 1.00 92.81 88 VAL A CA 1
ATOM 710 C C . VAL A 1 88 ? 7.167 -3.023 -12.517 1.00 92.81 88 VAL A C 1
ATOM 712 O O . VAL A 1 88 ? 8.154 -3.297 -13.204 1.00 92.81 88 VAL A O 1
ATOM 715 N N . ASP A 1 89 ? 6.293 -2.080 -12.867 1.00 93.12 89 ASP A N 1
ATOM 716 C CA . ASP A 1 89 ? 6.402 -1.310 -14.107 1.00 93.12 89 ASP A CA 1
ATOM 717 C C . ASP A 1 89 ? 7.673 -0.447 -14.137 1.00 93.12 89 ASP A C 1
ATOM 719 O O . ASP A 1 89 ? 8.376 -0.403 -15.151 1.00 93.12 89 ASP A O 1
ATOM 723 N N . GLN A 1 90 ? 8.030 0.188 -13.016 1.00 94.31 90 GLN A N 1
ATOM 724 C CA . GLN A 1 90 ? 9.266 0.969 -12.892 1.00 94.31 90 GLN A CA 1
ATOM 725 C C . GLN A 1 90 ? 10.519 0.097 -13.056 1.00 94.31 90 GLN A C 1
ATOM 727 O O . GLN A 1 90 ? 11.457 0.490 -13.754 1.00 94.31 90 GLN A O 1
ATOM 732 N N . VAL A 1 91 ? 10.537 -1.106 -12.474 1.00 94.56 91 VAL A N 1
ATOM 733 C CA . VAL A 1 91 ? 11.645 -2.060 -12.640 1.00 94.56 91 VAL A CA 1
ATOM 734 C C . VAL A 1 91 ? 11.745 -2.534 -14.092 1.00 94.56 91 VAL A C 1
ATOM 736 O O . VAL A 1 91 ? 12.845 -2.594 -14.645 1.00 94.56 91 VAL A O 1
ATOM 739 N N . ALA A 1 92 ? 10.615 -2.806 -14.750 1.00 93.31 92 ALA A N 1
ATOM 740 C CA . ALA A 1 92 ? 10.595 -3.179 -16.162 1.00 93.31 92 ALA A CA 1
ATOM 741 C C . ALA A 1 92 ? 11.103 -2.042 -17.070 1.00 93.31 92 ALA A C 1
ATOM 743 O O . ALA A 1 92 ? 11.852 -2.289 -18.021 1.00 93.31 92 ALA A O 1
ATOM 744 N N . ALA A 1 93 ? 10.741 -0.792 -16.771 1.00 93.06 93 ALA A N 1
ATOM 745 C CA . ALA A 1 93 ? 11.250 0.381 -17.476 1.00 93.06 93 ALA A CA 1
ATOM 746 C C . ALA A 1 93 ? 12.764 0.558 -17.272 1.00 93.06 93 ALA A C 1
ATOM 748 O O . ALA A 1 93 ? 13.492 0.815 -18.232 1.00 93.06 93 ALA A O 1
ATOM 749 N N . LEU A 1 94 ? 13.256 0.352 -16.047 1.00 92.62 94 LEU A N 1
ATOM 750 C CA . LEU A 1 94 ? 14.684 0.416 -15.740 1.00 92.62 94 LEU A CA 1
ATOM 751 C C . LEU A 1 94 ? 15.480 -0.653 -16.501 1.00 92.62 94 LEU A C 1
ATOM 753 O O . LEU A 1 94 ? 16.514 -0.338 -17.088 1.00 92.62 94 LEU A O 1
ATOM 757 N N . ALA A 1 95 ? 14.982 -1.891 -16.552 1.00 94.25 95 ALA A N 1
ATOM 758 C CA . ALA A 1 95 ? 15.619 -2.976 -17.299 1.00 94.25 95 ALA A CA 1
ATOM 759 C C . ALA A 1 95 ? 15.738 -2.647 -18.798 1.00 94.25 95 ALA A C 1
ATOM 761 O O . ALA A 1 95 ? 16.802 -2.826 -19.392 1.00 94.25 95 ALA A O 1
ATOM 762 N N . LYS A 1 96 ? 14.679 -2.085 -19.399 1.00 93.50 96 LYS A N 1
ATOM 763 C CA . LYS A 1 96 ? 14.708 -1.616 -20.795 1.00 93.50 96 LYS A CA 1
ATOM 764 C C . LYS A 1 96 ? 15.724 -0.495 -21.006 1.00 93.50 96 LYS A C 1
ATOM 766 O O . LYS A 1 96 ? 16.464 -0.525 -21.985 1.00 93.50 96 LYS A O 1
ATOM 771 N N . ASN A 1 97 ? 15.797 0.469 -20.090 1.00 92.38 97 ASN A N 1
ATOM 772 C CA . ASN A 1 97 ? 16.775 1.554 -20.175 1.00 92.38 97 ASN A CA 1
ATOM 773 C C . ASN A 1 97 ? 18.216 1.039 -20.066 1.00 92.38 97 ASN A C 1
ATOM 775 O O . ASN A 1 97 ? 19.074 1.497 -20.814 1.00 92.38 97 ASN A O 1
ATOM 779 N N . SER A 1 98 ? 18.471 0.056 -19.198 1.00 94.00 98 SER A N 1
ATOM 780 C CA . SER A 1 98 ? 19.784 -0.588 -19.087 1.00 94.00 98 SER A CA 1
ATOM 781 C C . SER A 1 98 ? 20.174 -1.309 -20.379 1.00 94.00 98 SER A C 1
ATOM 783 O O . SER A 1 98 ? 21.285 -1.122 -20.862 1.00 94.00 98 SER A O 1
ATOM 785 N N . ALA A 1 99 ? 19.256 -2.076 -20.974 1.00 93.06 99 ALA A N 1
ATOM 786 C CA . ALA A 1 99 ? 19.504 -2.767 -22.241 1.00 93.06 99 ALA A CA 1
ATOM 787 C C . ALA A 1 99 ? 19.750 -1.782 -23.401 1.00 93.06 99 ALA A C 1
ATOM 789 O O . ALA A 1 99 ? 20.614 -1.998 -24.250 1.00 93.06 99 ALA A O 1
ATOM 790 N N . ASN A 1 100 ? 19.024 -0.662 -23.423 1.00 92.00 100 ASN A N 1
ATOM 791 C CA . ASN A 1 100 ? 19.255 0.400 -24.400 1.00 92.00 100 ASN A CA 1
ATOM 792 C C . ASN A 1 100 ? 20.627 1.056 -24.210 1.00 92.00 100 ASN A C 1
ATOM 794 O O . ASN A 1 100 ? 21.324 1.296 -25.194 1.00 92.00 100 ASN A O 1
ATOM 798 N N . LEU A 1 101 ? 21.027 1.324 -22.963 1.00 93.75 101 LEU A N 1
ATOM 799 C CA . LEU A 1 101 ? 22.344 1.875 -22.654 1.00 93.75 101 LEU A CA 1
ATOM 800 C C . LEU A 1 101 ? 23.453 0.921 -23.107 1.00 93.75 101 LEU A C 1
ATOM 802 O O . LEU A 1 101 ? 24.394 1.359 -23.759 1.00 93.75 101 LEU A O 1
ATOM 806 N N . GLU A 1 102 ? 23.316 -0.375 -22.824 1.00 92.44 102 GLU A N 1
ATOM 807 C CA . GLU A 1 102 ? 24.250 -1.408 -23.279 1.00 92.44 102 GLU A CA 1
ATOM 808 C C . GLU A 1 102 ? 24.398 -1.386 -24.802 1.00 92.44 102 GLU A C 1
ATOM 810 O O . GLU A 1 102 ? 25.511 -1.294 -25.315 1.00 92.44 102 GLU A O 1
ATOM 815 N N . ARG A 1 103 ? 23.283 -1.353 -25.540 1.00 92.06 103 ARG A N 1
ATOM 816 C CA . ARG A 1 103 ? 23.309 -1.278 -27.004 1.00 92.06 103 ARG A CA 1
ATOM 817 C C . ARG A 1 103 ? 24.019 -0.025 -27.517 1.00 92.06 103 ARG A C 1
ATOM 819 O O . ARG A 1 103 ? 24.799 -0.118 -28.464 1.00 92.06 103 ARG A O 1
ATOM 826 N N . VAL A 1 104 ? 23.753 1.138 -26.921 1.00 92.38 104 VAL A N 1
ATOM 827 C CA . VAL A 1 104 ? 24.398 2.406 -27.302 1.00 92.38 104 VAL A CA 1
ATOM 828 C C . VAL A 1 104 ? 25.894 2.364 -27.008 1.00 92.38 104 VAL A C 1
ATOM 830 O O . VAL A 1 104 ? 26.684 2.807 -27.835 1.00 92.38 104 VAL A O 1
ATOM 833 N N . VAL A 1 105 ? 26.289 1.800 -25.867 1.00 92.69 105 VAL A N 1
ATOM 834 C CA . VAL A 1 105 ? 27.697 1.651 -25.490 1.00 92.69 105 VAL A CA 1
ATOM 835 C C . VAL A 1 105 ? 28.418 0.718 -26.461 1.00 92.69 105 VAL A C 1
ATOM 837 O O . VAL A 1 105 ? 29.461 1.107 -26.978 1.00 92.69 105 VAL A O 1
ATOM 840 N N . THR A 1 106 ? 27.854 -0.447 -26.787 1.00 91.19 106 THR A N 1
ATOM 841 C CA . THR A 1 106 ? 28.446 -1.375 -27.766 1.00 91.19 106 THR A CA 1
ATOM 842 C C . THR A 1 106 ? 28.560 -0.728 -29.145 1.00 91.19 106 THR A C 1
ATOM 844 O O . THR A 1 106 ? 29.647 -0.687 -29.707 1.00 91.19 106 THR A O 1
ATOM 847 N N . THR A 1 107 ? 27.486 -0.102 -29.638 1.00 88.50 107 THR A N 1
ATOM 848 C CA . THR A 1 107 ? 27.489 0.589 -30.944 1.00 88.50 107 THR A CA 1
ATOM 849 C C . THR A 1 107 ? 28.499 1.743 -30.974 1.00 88.50 107 THR A C 1
ATOM 851 O O . THR A 1 107 ? 29.172 1.973 -31.979 1.00 88.50 107 THR A O 1
ATOM 854 N N . GLY A 1 108 ? 28.622 2.482 -29.868 1.00 87.56 108 GLY A N 1
ATOM 855 C CA . GLY A 1 108 ? 29.585 3.568 -29.718 1.00 87.56 108 GLY A CA 1
ATOM 856 C C . GLY A 1 108 ? 31.028 3.064 -29.705 1.00 87.56 108 GLY A C 1
ATOM 857 O O . GLY A 1 108 ? 31.879 3.656 -30.364 1.00 87.56 108 GLY A O 1
ATOM 858 N N . PHE A 1 109 ? 31.303 1.955 -29.013 1.00 87.62 109 PHE A N 1
ATOM 859 C CA . PHE A 1 109 ? 32.620 1.316 -29.027 1.00 87.62 109 PHE A CA 1
ATOM 860 C C . PHE A 1 109 ? 32.967 0.717 -30.389 1.00 87.62 109 PHE A C 1
ATOM 862 O O . PHE A 1 109 ? 34.089 0.924 -30.842 1.00 87.62 109 PHE A O 1
ATOM 869 N N . ASP A 1 110 ? 32.026 0.064 -31.070 1.00 83.25 110 ASP A N 1
ATOM 870 C CA . ASP A 1 110 ? 32.225 -0.434 -32.435 1.00 83.25 110 ASP A CA 1
ATOM 871 C C . ASP A 1 110 ? 32.576 0.726 -33.374 1.00 83.25 110 ASP A C 1
ATOM 873 O O . ASP A 1 11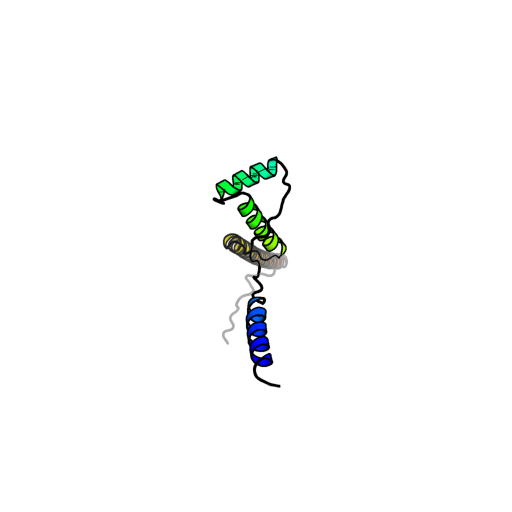0 ? 33.591 0.690 -34.073 1.00 83.25 110 ASP A O 1
ATOM 877 N N . SER A 1 111 ? 31.822 1.827 -33.296 1.00 83.00 111 SER A N 1
ATOM 878 C CA . SER A 1 111 ? 32.085 3.053 -34.062 1.00 83.00 111 SER A CA 1
ATOM 879 C C . SER A 1 111 ? 33.488 3.613 -33.787 1.00 83.00 111 SER A C 1
ATOM 881 O O . SER A 1 111 ? 34.209 3.980 -34.713 1.00 83.00 111 SER A O 1
ATOM 883 N N . LEU A 1 112 ? 33.918 3.635 -32.523 1.00 84.62 112 LEU A N 1
ATOM 884 C CA . LEU A 1 112 ? 35.248 4.111 -32.130 1.00 84.62 112 LEU A CA 1
ATOM 885 C C . LEU A 1 112 ? 36.364 3.166 -32.610 1.00 84.62 112 LEU A C 1
ATOM 887 O O . LEU A 1 112 ? 37.428 3.622 -33.030 1.00 84.62 112 LEU A O 1
ATOM 891 N N . ILE A 1 113 ? 36.125 1.852 -32.590 1.00 81.69 113 ILE A N 1
ATOM 892 C CA . ILE A 1 113 ? 37.047 0.839 -33.117 1.00 81.69 113 ILE A CA 1
ATOM 893 C C . ILE A 1 113 ? 37.191 0.975 -34.634 1.00 81.69 113 ILE A C 1
ATOM 895 O O . ILE A 1 113 ? 38.317 0.988 -35.121 1.00 81.69 113 ILE A O 1
ATOM 899 N N . GLY A 1 114 ? 36.099 1.128 -35.384 1.00 75.00 114 GLY A N 1
ATOM 900 C CA . GLY A 1 114 ? 36.184 1.334 -36.835 1.00 75.00 114 GLY A CA 1
ATOM 901 C C . GLY A 1 114 ? 36.927 2.624 -37.189 1.00 75.00 114 GLY A C 1
ATOM 902 O O . GLY A 1 114 ? 37.835 2.608 -38.018 1.00 75.00 114 GLY A O 1
ATOM 903 N N . LEU A 1 115 ? 36.677 3.711 -36.449 1.00 74.75 115 LEU A N 1
ATOM 904 C CA . LEU A 1 115 ? 37.346 4.996 -36.673 1.00 74.75 115 LEU A CA 1
ATOM 905 C C . LEU A 1 115 ? 38.848 4.959 -36.336 1.00 74.75 115 LEU A C 1
ATOM 907 O O . LEU A 1 115 ? 39.647 5.628 -36.986 1.00 74.75 115 LEU A O 1
ATOM 911 N N . THR A 1 116 ? 39.251 4.158 -35.345 1.00 73.00 116 THR A N 1
ATOM 912 C CA . THR A 1 116 ? 40.665 3.987 -34.954 1.00 73.00 116 THR A CA 1
ATOM 913 C C . THR A 1 116 ? 41.403 2.932 -35.778 1.00 73.00 116 THR A C 1
ATOM 915 O O . THR A 1 116 ? 42.623 3.015 -35.910 1.00 73.00 116 THR A O 1
ATOM 918 N N . ARG A 1 117 ? 40.689 1.964 -36.366 1.00 69.88 117 ARG A N 1
ATOM 919 C CA . ARG A 1 117 ? 41.245 0.976 -37.305 1.00 69.88 117 ARG A CA 1
ATOM 920 C C . ARG A 1 117 ? 41.381 1.536 -38.727 1.00 69.88 117 ARG A C 1
ATOM 922 O O . ARG A 1 117 ? 42.101 0.956 -39.534 1.00 69.88 117 ARG A O 1
ATOM 929 N N . GLY A 1 118 ? 40.753 2.682 -39.000 1.00 60.09 118 GLY A N 1
ATOM 930 C CA . GLY A 1 118 ? 40.735 3.316 -40.317 1.00 60.09 118 GLY A CA 1
ATOM 931 C C . GLY A 1 118 ? 39.718 2.695 -41.276 1.00 60.09 118 GLY A C 1
ATOM 932 O O . GLY A 1 118 ? 39.786 2.984 -42.467 1.00 60.09 118 GLY A O 1
ATOM 933 N N . ASP A 1 119 ? 38.792 1.867 -40.772 1.00 56.47 119 ASP A N 1
ATOM 934 C CA . ASP A 1 119 ? 37.684 1.338 -41.569 1.00 56.47 119 ASP A CA 1
ATOM 935 C C . ASP A 1 119 ? 36.663 2.455 -41.762 1.00 56.47 119 ASP A C 1
ATOM 937 O O . ASP A 1 119 ? 36.073 2.986 -40.815 1.00 56.47 119 ASP A O 1
ATOM 941 N N . ASN A 1 120 ? 36.523 2.881 -43.009 1.00 50.19 120 ASN A N 1
ATOM 942 C CA . ASN A 1 120 ? 35.660 3.985 -43.360 1.00 50.19 120 ASN A CA 1
ATOM 943 C C . ASN A 1 120 ? 34.212 3.477 -43.417 1.00 50.19 120 ASN A C 1
ATOM 945 O O . ASN A 1 120 ? 33.803 2.907 -44.420 1.00 50.19 120 ASN A O 1
ATOM 949 N N . TYR A 1 121 ? 33.421 3.738 -42.372 1.00 54.88 121 TYR A N 1
ATOM 950 C CA . TYR A 1 121 ? 31.967 3.487 -42.342 1.00 54.88 121 TYR A CA 1
ATOM 951 C C . TYR A 1 121 ? 31.177 4.181 -43.471 1.00 54.88 121 TYR A C 1
ATOM 953 O O . TYR A 1 121 ? 29.977 3.971 -43.598 1.00 54.88 121 TYR A O 1
ATOM 961 N N . LEU A 1 122 ? 31.832 5.047 -44.251 1.00 56.41 122 LEU A N 1
ATOM 962 C CA . LEU A 1 122 ? 31.276 5.740 -45.412 1.00 56.41 122 LEU A CA 1
ATOM 963 C C . LEU A 1 122 ? 31.680 5.103 -46.756 1.00 56.41 122 LEU A C 1
ATOM 965 O O . LEU A 1 122 ? 31.312 5.654 -47.784 1.00 56.41 122 LEU A O 1
ATOM 969 N N . LEU A 1 123 ? 32.479 4.026 -46.757 1.00 53.22 123 LEU A N 1
ATOM 970 C CA . LEU A 1 123 ? 32.894 3.284 -47.964 1.00 53.22 123 LEU A CA 1
ATOM 971 C C . LEU A 1 123 ? 32.437 1.822 -47.963 1.00 53.22 123 LEU A C 1
ATOM 973 O O . LEU A 1 123 ? 32.772 1.094 -48.893 1.00 53.22 123 LEU A O 1
ATOM 977 N N . ASP A 1 124 ? 31.667 1.393 -46.961 1.00 52.84 124 ASP A N 1
ATOM 978 C CA . ASP A 1 124 ? 30.802 0.223 -47.133 1.00 52.84 124 ASP A CA 1
ATOM 979 C C . ASP A 1 124 ? 29.580 0.720 -47.917 1.00 52.84 124 ASP A C 1
ATOM 981 O O . ASP A 1 124 ? 28.483 0.919 -47.391 1.00 52.84 124 ASP A O 1
ATOM 985 N N . ASP A 1 125 ? 29.857 1.092 -49.168 1.00 51.78 125 ASP A N 1
ATOM 986 C CA . ASP A 1 125 ? 28.857 1.428 -50.152 1.00 51.78 125 ASP A CA 1
ATOM 987 C C . ASP A 1 125 ? 27.878 0.253 -50.199 1.00 51.78 125 ASP A C 1
ATOM 989 O O . ASP A 1 125 ? 28.249 -0.912 -50.378 1.00 51.78 125 ASP A O 1
ATOM 993 N N . GLU A 1 126 ? 26.599 0.593 -50.076 1.00 49.84 126 GLU A N 1
ATOM 994 C CA . GLU A 1 126 ? 25.531 -0.055 -50.823 1.00 49.84 126 GLU A CA 1
ATOM 995 C C . GLU A 1 126 ? 25.889 0.006 -52.327 1.00 49.84 126 GLU A C 1
ATOM 997 O O . GLU A 1 126 ? 25.259 0.716 -53.110 1.00 49.84 126 GLU A O 1
ATOM 1002 N N . ASP A 1 127 ? 26.944 -0.698 -52.738 1.00 50.44 127 ASP A N 1
ATOM 1003 C CA . ASP A 1 127 ? 27.348 -0.845 -54.124 1.00 50.44 127 ASP A CA 1
ATOM 1004 C C . ASP A 1 127 ? 26.349 -1.816 -54.750 1.00 50.44 127 ASP A C 1
ATOM 1006 O O . ASP A 1 127 ? 26.325 -3.021 -54.488 1.00 50.44 127 ASP A O 1
ATOM 1010 N N . GLY A 1 128 ? 25.423 -1.215 -55.494 1.00 54.06 128 GLY A N 1
ATOM 1011 C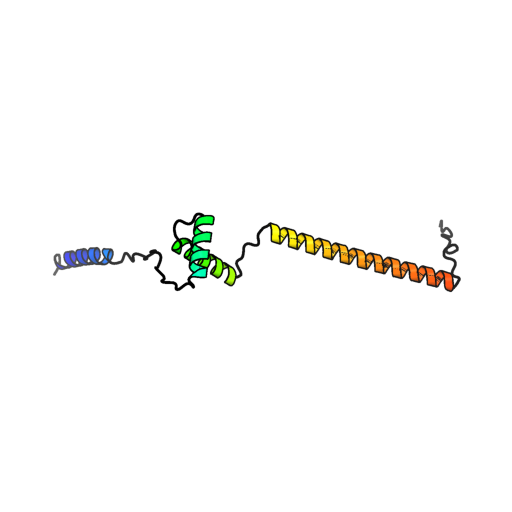 CA . GLY A 1 128 ? 24.192 -1.824 -55.956 1.00 54.06 128 GLY A CA 1
ATOM 1012 C C . GLY A 1 128 ? 24.365 -3.148 -56.691 1.00 54.06 128 GLY A C 1
ATOM 1013 O O . GLY A 1 128 ? 24.932 -3.209 -57.781 1.00 54.06 128 GLY A O 1
ATOM 1014 N N . GLU A 1 129 ? 23.710 -4.181 -56.170 1.00 36.75 129 GLU A N 1
ATOM 1015 C CA . GLU A 1 129 ? 23.336 -5.354 -56.949 1.00 36.75 129 GLU A CA 1
ATOM 1016 C C . GLU A 1 129 ? 21.870 -5.213 -57.388 1.00 36.75 129 GLU A C 1
ATOM 1018 O O . GLU A 1 129 ? 20.929 -5.631 -56.716 1.00 36.75 129 GLU A O 1
ATOM 1023 N N . PHE A 1 130 ? 21.677 -4.572 -58.545 1.00 43.41 130 PHE A N 1
ATOM 1024 C CA . PHE A 1 130 ? 20.606 -4.963 -59.460 1.00 43.41 130 PHE A CA 1
ATOM 1025 C C . PHE A 1 130 ? 21.146 -6.080 -60.360 1.00 43.41 130 PHE A C 1
ATOM 1027 O O . PHE A 1 130 ? 21.656 -5.761 -61.434 1.00 43.41 130 PHE A O 1
ATOM 1034 N N . VAL A 1 131 ? 21.008 -7.348 -59.954 1.00 37.75 131 VAL A N 1
ATOM 1035 C CA . VAL A 1 131 ? 20.825 -8.523 -60.837 1.00 37.75 131 VAL A CA 1
ATOM 1036 C C . VAL A 1 131 ? 20.006 -9.578 -60.100 1.00 37.75 131 VAL A C 1
ATOM 1038 O O . VAL A 1 131 ? 20.330 -9.868 -58.933 1.00 37.75 131 VAL A O 1
#

Sequence (131 aa):
MTASQELKKKTQSVRDAKRGATRSNSGRQGMFIRLDPDDKQRAEYWADKRGFSSLNEYVAEAVVEKIRRENLDYDLPTLEIARLNELVDQVAALAKNSANLERVVTTGFDSLIGLTRGDNYLLDDEDGEFV

Secondary structure (DSSP, 8-state):
--SHHHHHHHHHHHHHTTS-------PPPP------HHHHHHHHHHHHHHT-S-HHHHHHHHHHHHHHHHTT-----HHHHHHHHHHHHHHHHHHHHHHHHHHHHHHHHHHHHHHHHT--TTSS-------

Nearest PDB structures (foldseek):
  5zkt-assembly1_A  TM=6.739E-01  e=2.597E+00  Oryza sativa Japonica Group
 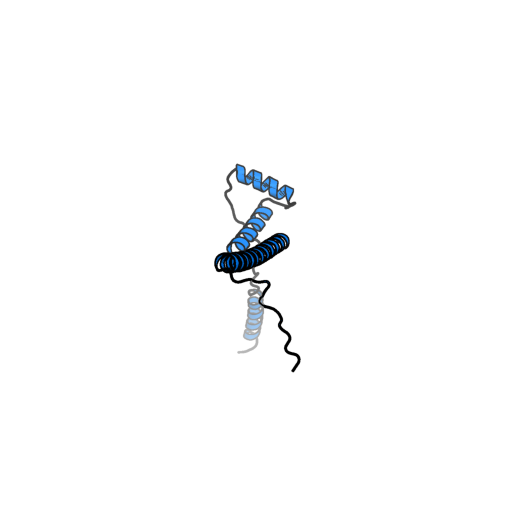 7vp2-assembly1_B  TM=6.095E-01  e=2.788E+00  Arabidopsis thaliana

Foldseek 3Di:
DDDPVVVVVVVVVVVVVVVPPPPPCPDDDDDDDDDDPVVLVVLVVVCVVVVHPDSVVSVVVVVVVVVCVVVVVDPDPPVNVVVVVVVVVVVVVVVVVVVVVVVVVVVVVVVVVCVVVVPPPPPVDPPDDPD

Solvent-accessible surface area (backbone atoms only — not comparable to full-atom values): 8052 Å² total; per-residue (Å²): 144,80,65,72,66,57,57,50,53,55,55,48,53,59,56,56,66,67,68,69,72,74,74,75,76,84,61,84,78,88,76,93,78,91,67,57,74,68,58,46,55,50,45,45,53,50,15,58,75,71,68,41,95,37,55,69,57,39,52,52,51,50,51,52,51,52,50,33,57,74,67,69,62,63,85,70,54,69,67,58,55,51,50,50,51,50,51,52,50,51,52,54,52,49,53,52,52,51,54,51,50,52,52,51,51,53,54,50,49,52,52,50,49,32,64,73,72,67,51,56,85,85,67,73,61,88,73,79,81,90,125

Mean predicted aligned error: 19.08 Å

Radius of gyration: 40.02 Å; Cα contacts (8 Å, |Δi|>4): 22; chains: 1; bounding box: 92×66×93 Å